Protein AF-D7AWJ4-F1 (afdb_monomer_lite)

Sequence (97 aa):
MSCSFTPLDQRTGVESPLSDLVDFLRTTHGVQAEAGPLPGYVTASSGDRSVTVILVGRQWFRQIPAERGNTLVPLHWHGMEWSVARTVAETLAEDET

Structure (mmCIF, N/CA/C/O backbone):
data_AF-D7AWJ4-F1
#
_entry.id   AF-D7AWJ4-F1
#
loop_
_atom_site.group_PDB
_atom_site.id
_atom_site.type_symbol
_atom_site.label_atom_id
_atom_site.label_alt_id
_atom_site.label_comp_id
_atom_site.label_asym_id
_atom_site.label_entity_id
_atom_site.label_seq_id
_atom_site.pdbx_PDB_ins_code
_atom_site.Cartn_x
_atom_site.Cartn_y
_atom_site.Cartn_z
_atom_site.occupancy
_atom_site.B_iso_or_equiv
_atom_site.auth_seq_id
_atom_site.auth_comp_id
_atom_site.auth_asym_id
_atom_site.auth_atom_id
_atom_site.pdbx_PDB_model_num
ATOM 1 N N . MET A 1 1 ? -43.565 -28.335 1.813 1.00 45.00 1 MET A N 1
ATOM 2 C CA . MET A 1 1 ? -42.312 -27.718 1.331 1.00 45.00 1 MET A CA 1
ATOM 3 C C . MET A 1 1 ? -41.912 -26.679 2.360 1.00 45.00 1 MET A C 1
ATOM 5 O O . MET A 1 1 ? -42.491 -25.604 2.373 1.00 45.00 1 MET A O 1
ATOM 9 N N . SER A 1 2 ? -41.037 -27.049 3.295 1.00 39.19 2 SER A N 1
ATOM 10 C CA . SER A 1 2 ? -40.576 -26.151 4.358 1.00 39.19 2 SER A CA 1
ATOM 11 C C . SER A 1 2 ? -39.215 -25.606 3.956 1.00 39.19 2 SER A C 1
ATOM 13 O O . SER A 1 2 ? -38.245 -26.356 3.900 1.00 39.19 2 SER A O 1
ATOM 15 N N . CYS A 1 3 ? -39.157 -24.320 3.620 1.00 40.81 3 CYS A N 1
ATOM 16 C CA . CYS A 1 3 ? -37.898 -23.612 3.448 1.00 40.81 3 CYS A CA 1
ATOM 17 C C . CYS A 1 3 ? -37.316 -23.350 4.837 1.00 40.81 3 CYS A C 1
ATOM 19 O O . CYS A 1 3 ? -37.732 -22.426 5.532 1.00 40.81 3 CYS A O 1
ATOM 21 N N . SER A 1 4 ? -36.379 -24.195 5.255 1.00 38.78 4 SER A N 1
ATOM 22 C CA . SER A 1 4 ? -35.539 -23.933 6.416 1.00 38.78 4 SER A CA 1
ATOM 23 C C . SER A 1 4 ? -34.554 -22.833 6.039 1.00 38.78 4 SER A C 1
ATOM 25 O O . SER A 1 4 ? -33.559 -23.078 5.364 1.00 38.78 4 SER A O 1
ATOM 27 N N . PHE A 1 5 ? -34.878 -21.602 6.424 1.00 46.06 5 PHE A N 1
ATOM 28 C CA . PHE A 1 5 ? -33.948 -20.483 6.382 1.00 46.06 5 PHE A CA 1
ATOM 29 C C . PHE A 1 5 ? -32.927 -20.726 7.495 1.00 46.06 5 PHE A C 1
ATOM 31 O O . PHE A 1 5 ? -33.196 -20.468 8.668 1.00 46.06 5 PHE A O 1
ATOM 38 N N . THR A 1 6 ? -31.785 -21.318 7.154 1.00 48.44 6 THR A N 1
ATOM 39 C CA . THR A 1 6 ? -30.647 -21.341 8.071 1.00 48.44 6 THR A CA 1
ATOM 40 C C . THR A 1 6 ? -30.259 -19.882 8.307 1.00 48.44 6 THR A C 1
ATOM 42 O O . THR A 1 6 ? -30.059 -19.165 7.321 1.00 48.44 6 THR A O 1
ATOM 45 N N . PRO A 1 7 ? -30.191 -19.393 9.557 1.00 42.03 7 PRO A N 1
ATOM 46 C CA . PRO A 1 7 ? -29.627 -18.079 9.799 1.00 42.03 7 PRO A CA 1
ATOM 47 C C . PRO A 1 7 ? -28.198 -18.126 9.264 1.00 42.03 7 PRO A C 1
ATOM 49 O O . PRO A 1 7 ? -27.416 -18.986 9.670 1.00 42.03 7 PRO A O 1
ATOM 52 N N . LEU A 1 8 ? -27.901 -17.271 8.281 1.00 44.31 8 LEU A N 1
ATOM 53 C CA . LEU A 1 8 ? -26.541 -17.049 7.821 1.00 44.31 8 LEU A CA 1
ATOM 54 C C . LEU A 1 8 ? -25.765 -16.622 9.061 1.00 44.31 8 LEU A C 1
ATOM 56 O O . LEU A 1 8 ? -26.022 -15.556 9.625 1.00 44.31 8 LEU A O 1
ATOM 60 N N . ASP A 1 9 ? -24.938 -17.549 9.529 1.00 38.38 9 ASP A N 1
ATOM 61 C CA . ASP A 1 9 ? -24.076 -17.416 10.683 1.00 38.38 9 ASP A CA 1
ATOM 62 C C . ASP A 1 9 ? -23.450 -16.023 10.671 1.00 38.38 9 ASP A C 1
ATOM 64 O O . ASP A 1 9 ? -22.950 -15.553 9.644 1.00 38.38 9 ASP A O 1
ATOM 68 N N . GLN A 1 10 ? -23.570 -15.344 11.805 1.00 42.44 10 GLN A N 1
ATOM 69 C CA . GLN A 1 10 ? -22.994 -14.041 12.071 1.00 42.44 10 GLN A CA 1
ATOM 70 C C . GLN A 1 10 ? -21.463 -14.138 12.010 1.00 42.44 10 GLN A C 1
ATOM 72 O O . GLN A 1 10 ? -20.779 -14.051 13.026 1.00 42.44 10 GLN A O 1
ATOM 77 N N . ARG A 1 11 ? -20.893 -14.248 10.807 1.00 40.16 11 ARG A N 1
ATOM 78 C CA . ARG A 1 11 ? -19.515 -13.847 10.546 1.00 40.16 11 ARG A CA 1
ATOM 79 C C . ARG A 1 11 ? -19.488 -12.325 10.554 1.00 40.16 11 ARG A C 1
ATOM 81 O O . ARG A 1 11 ? -19.348 -11.668 9.532 1.00 40.16 11 ARG A O 1
ATOM 88 N N . THR A 1 12 ? -19.577 -11.745 11.745 1.00 44.25 12 THR A N 1
ATOM 89 C CA . THR A 1 12 ? -18.974 -10.442 12.025 1.00 44.25 12 THR A CA 1
ATOM 90 C C . THR A 1 12 ? -17.453 -10.610 12.019 1.00 44.25 12 THR A C 1
ATOM 92 O O . THR A 1 12 ? -16.784 -10.388 13.023 1.00 44.25 12 THR A O 1
ATOM 95 N N . GLY A 1 13 ? -16.895 -11.076 10.904 1.00 42.56 13 GLY A N 1
ATOM 96 C CA . GLY A 1 13 ? -15.525 -10.761 10.563 1.00 42.56 13 GLY A CA 1
ATOM 97 C C . GLY A 1 13 ? -15.626 -9.399 9.917 1.00 42.56 13 GLY A C 1
ATOM 98 O O . GLY A 1 13 ? -15.998 -9.311 8.754 1.00 42.56 13 GLY A O 1
ATOM 99 N N . VAL A 1 14 ? -15.410 -8.326 10.677 1.00 49.28 14 VAL A N 1
ATOM 100 C CA . VAL A 1 14 ? -15.069 -7.059 10.031 1.00 49.28 14 VAL A CA 1
ATOM 101 C C . VAL A 1 14 ? -13.699 -7.330 9.426 1.00 49.28 14 VAL A C 1
ATOM 103 O O . VAL A 1 14 ? -12.692 -7.219 10.124 1.00 49.28 14 VAL A O 1
ATOM 106 N N . GLU A 1 15 ? -13.680 -7.859 8.202 1.00 61.69 15 GLU A N 1
ATOM 107 C CA . GLU A 1 15 ? -12.446 -8.078 7.464 1.00 61.69 15 GLU A CA 1
ATOM 108 C C . GLU A 1 15 ? -11.730 -6.731 7.435 1.00 61.69 15 GLU A C 1
ATOM 110 O O . GLU A 1 15 ? -12.303 -5.683 7.117 1.00 61.69 15 GLU A O 1
ATOM 115 N N . SER A 1 16 ? -10.528 -6.731 8.007 1.00 84.00 16 SER A N 1
ATOM 116 C CA . SER A 1 16 ? -9.757 -5.510 8.141 1.00 84.00 16 SER A CA 1
ATOM 117 C C . SER A 1 16 ? -9.277 -5.152 6.742 1.00 84.00 16 SER A C 1
ATOM 119 O O . SER A 1 16 ? -8.663 -6.005 6.103 1.00 84.00 16 SER A O 1
ATOM 121 N N . PRO A 1 17 ? -9.443 -3.905 6.282 1.00 87.31 17 PRO A N 1
ATOM 122 C CA . PRO A 1 17 ? -8.976 -3.499 4.957 1.00 87.31 17 PRO A CA 1
ATOM 123 C C . PRO A 1 17 ? -7.459 -3.717 4.788 1.00 87.31 17 PRO A C 1
ATOM 125 O O . PRO A 1 17 ? -6.964 -3.876 3.677 1.00 87.31 17 PRO A O 1
ATOM 128 N N . LEU A 1 18 ? -6.698 -3.777 5.891 1.00 90.81 18 LEU A N 1
ATOM 129 C CA . LEU A 1 18 ? -5.293 -4.188 5.858 1.00 90.81 18 LEU A CA 1
ATOM 130 C C . LEU A 1 18 ? -5.124 -5.679 5.558 1.00 90.81 18 LEU A C 1
ATOM 132 O O . LEU A 1 18 ? -4.231 -6.039 4.800 1.00 90.81 18 LEU A O 1
ATOM 136 N N . SER A 1 19 ? -5.934 -6.533 6.186 1.00 90.88 19 SER A N 1
ATOM 137 C CA . SER A 1 19 ? -5.899 -7.980 5.969 1.00 90.88 19 SER A CA 1
ATOM 138 C C . SER A 1 19 ? -6.265 -8.307 4.528 1.00 90.88 19 SER A C 1
ATOM 140 O O . SER A 1 19 ? -5.509 -9.022 3.881 1.00 90.88 19 SER A O 1
ATOM 142 N N . ASP A 1 20 ? -7.319 -7.682 3.999 1.00 92.81 20 ASP A N 1
ATOM 143 C CA . ASP A 1 20 ? -7.735 -7.852 2.604 1.00 92.81 20 ASP A CA 1
ATOM 144 C 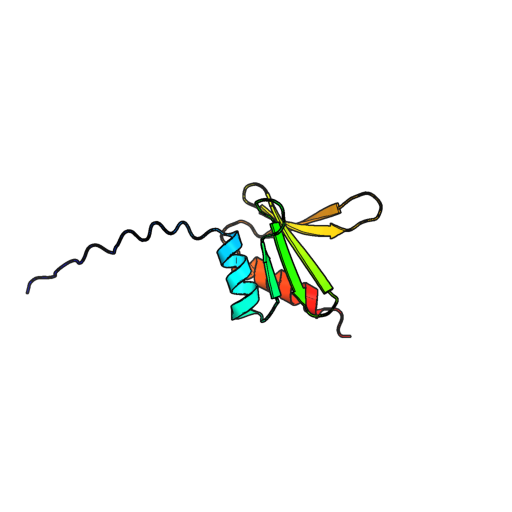C . ASP A 1 20 ? -6.624 -7.439 1.640 1.00 92.81 20 ASP A C 1
ATOM 146 O O . ASP A 1 20 ? -6.275 -8.172 0.717 1.00 92.81 20 ASP A O 1
ATOM 150 N N . LEU A 1 21 ? -6.010 -6.276 1.875 1.00 93.94 21 LEU A N 1
ATOM 151 C CA . LEU A 1 21 ? -4.900 -5.798 1.061 1.00 93.94 21 LEU A CA 1
ATOM 152 C C . LEU A 1 21 ? -3.696 -6.753 1.099 1.00 93.94 21 LEU A C 1
ATOM 154 O O . LEU A 1 21 ? -3.129 -7.066 0.050 1.00 93.94 21 LEU A O 1
ATOM 158 N N . VAL A 1 22 ? -3.302 -7.218 2.287 1.00 94.75 22 VAL A N 1
ATOM 159 C CA . VAL A 1 22 ? -2.207 -8.187 2.447 1.00 94.75 22 VAL A CA 1
ATOM 160 C C . VAL A 1 22 ? -2.534 -9.488 1.718 1.00 94.75 22 VAL A C 1
ATOM 162 O O . VAL A 1 22 ? -1.683 -10.015 0.997 1.00 94.75 22 VAL A O 1
ATOM 165 N N . ASP A 1 23 ? -3.759 -9.986 1.851 1.00 94.62 23 ASP A N 1
ATOM 166 C CA . ASP A 1 23 ? -4.185 -11.215 1.195 1.00 94.62 23 ASP A CA 1
ATOM 167 C C . ASP A 1 23 ? -4.219 -11.056 -0.325 1.00 94.62 23 ASP A C 1
ATOM 169 O O . ASP A 1 23 ? -3.702 -11.929 -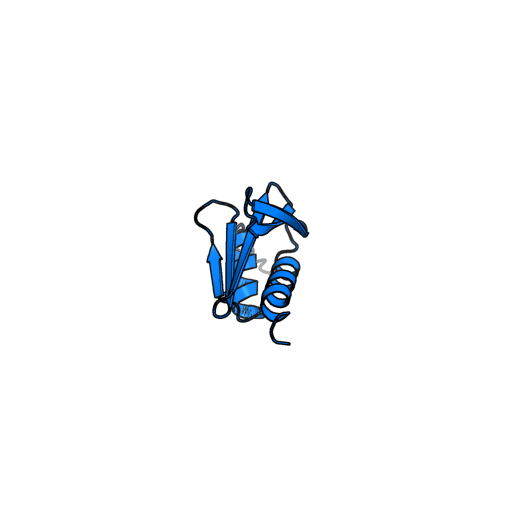1.024 1.00 94.62 23 ASP A O 1
ATOM 173 N N . PHE A 1 24 ? -4.714 -9.941 -0.872 1.00 95.06 24 PHE A N 1
ATOM 174 C CA . PHE A 1 24 ? -4.654 -9.685 -2.314 1.00 95.06 24 PHE A CA 1
ATOM 175 C C . PHE A 1 24 ? -3.212 -9.617 -2.826 1.00 95.06 24 PHE A C 1
ATOM 177 O O . PHE A 1 24 ? -2.887 -10.259 -3.829 1.00 95.06 24 PHE A O 1
ATOM 184 N N . LEU A 1 25 ? -2.323 -8.903 -2.131 1.00 95.19 25 LEU A N 1
ATOM 185 C CA . LEU A 1 25 ? -0.910 -8.816 -2.511 1.00 95.19 25 LEU A CA 1
ATOM 186 C C . LEU A 1 25 ? -0.253 -10.200 -2.567 1.00 95.19 25 LEU A C 1
ATOM 188 O O . LEU A 1 25 ? 0.398 -10.530 -3.558 1.00 95.19 25 LEU A O 1
ATOM 192 N N . ARG A 1 26 ? -0.490 -11.039 -1.554 1.00 94.19 26 ARG A N 1
ATOM 193 C CA . ARG A 1 26 ? 0.130 -12.367 -1.449 1.00 94.19 26 ARG A CA 1
ATOM 194 C C . ARG A 1 26 ? -0.488 -13.391 -2.388 1.00 94.19 26 ARG A C 1
ATOM 196 O O . ARG A 1 26 ? 0.233 -14.095 -3.089 1.00 94.19 26 ARG A O 1
ATOM 203 N N . THR A 1 27 ? -1.811 -13.506 -2.381 1.00 94.00 27 THR A N 1
ATOM 204 C CA . THR A 1 27 ? -2.528 -14.596 -3.061 1.00 94.00 27 THR A CA 1
ATOM 205 C C . THR A 1 27 ? -2.791 -14.303 -4.530 1.00 94.00 27 THR A C 1
ATOM 207 O O . THR A 1 27 ? -2.750 -15.218 -5.347 1.00 94.00 27 THR A O 1
ATOM 210 N N . THR A 1 28 ? -3.052 -13.039 -4.874 1.00 92.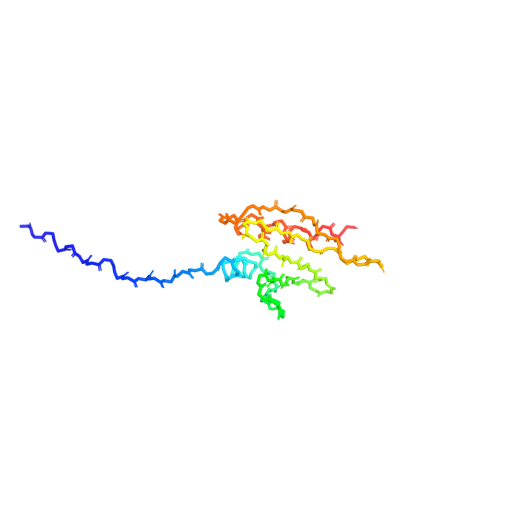69 28 THR A N 1
ATOM 211 C CA . THR A 1 28 ? -3.427 -12.642 -6.238 1.00 92.69 28 THR A CA 1
ATOM 212 C C . THR A 1 28 ? -2.220 -12.156 -7.027 1.00 92.69 28 THR A C 1
ATOM 214 O O . THR A 1 28 ? -2.081 -12.497 -8.199 1.00 92.69 28 THR A O 1
ATOM 217 N N . HIS A 1 29 ? -1.333 -11.386 -6.392 1.00 89.50 29 HIS A N 1
ATOM 218 C CA . HIS A 1 29 ? -0.195 -10.760 -7.071 1.00 89.50 29 HIS A CA 1
ATOM 219 C C . HIS A 1 29 ? 1.159 -11.425 -6.782 1.00 89.50 29 HIS A C 1
ATOM 221 O O . HIS A 1 29 ? 2.152 -11.047 -7.396 1.00 89.50 29 HIS A O 1
ATOM 227 N N . GLY A 1 30 ? 1.220 -12.418 -5.885 1.00 91.19 30 GLY A N 1
ATOM 228 C CA . GLY A 1 30 ? 2.459 -13.136 -5.557 1.00 91.19 30 GLY A CA 1
ATOM 229 C C . GLY A 1 30 ? 3.521 -12.280 -4.855 1.00 91.19 30 GLY A C 1
ATOM 230 O O . GLY A 1 30 ? 4.687 -12.666 -4.802 1.00 91.19 30 GLY A O 1
ATOM 231 N N . VAL A 1 31 ? 3.129 -11.123 -4.321 1.00 93.69 31 VAL A N 1
ATOM 232 C CA . VAL A 1 31 ? 4.001 -10.158 -3.647 1.00 93.69 31 VAL A CA 1
ATOM 233 C C . VAL A 1 31 ? 4.045 -10.484 -2.155 1.00 93.69 31 VAL A C 1
ATOM 235 O O . VAL A 1 31 ? 3.011 -10.749 -1.539 1.00 93.69 31 VAL A O 1
ATOM 238 N N . GLN A 1 32 ? 5.232 -10.461 -1.543 1.00 94.12 32 GLN A N 1
ATOM 239 C CA . GLN A 1 32 ? 5.325 -10.591 -0.088 1.00 94.12 32 GLN A CA 1
ATOM 240 C C . GLN A 1 32 ? 4.717 -9.343 0.545 1.00 94.12 32 GLN A C 1
ATOM 242 O O . GLN A 1 32 ? 5.038 -8.232 0.142 1.00 94.12 32 GLN A O 1
ATOM 247 N N . ALA A 1 33 ? 3.817 -9.500 1.509 1.00 94.56 33 ALA A N 1
ATOM 248 C CA . ALA A 1 33 ? 3.186 -8.362 2.159 1.00 94.56 33 ALA A CA 1
ATOM 249 C C . ALA A 1 33 ? 2.915 -8.648 3.628 1.00 94.56 33 ALA A C 1
ATOM 251 O O . ALA A 1 33 ? 2.523 -9.757 3.998 1.00 94.56 33 ALA A O 1
ATOM 252 N N . GLU A 1 34 ? 3.095 -7.625 4.450 1.00 93.94 34 GLU A N 1
ATOM 253 C CA . GLU A 1 34 ? 2.881 -7.684 5.888 1.00 93.94 34 GLU A CA 1
ATOM 254 C C . GLU A 1 34 ? 2.340 -6.359 6.419 1.00 93.94 34 GLU A C 1
ATOM 256 O O . GLU A 1 34 ? 2.590 -5.285 5.864 1.00 93.94 34 GLU A O 1
ATOM 261 N N . ALA A 1 35 ? 1.578 -6.429 7.509 1.00 89.69 35 ALA A N 1
ATOM 262 C CA . ALA A 1 35 ? 1.179 -5.232 8.229 1.00 89.69 35 ALA A CA 1
ATOM 263 C C . ALA A 1 35 ? 2.423 -4.563 8.832 1.00 89.69 35 ALA A C 1
ATOM 265 O O . ALA A 1 35 ? 3.279 -5.221 9.423 1.00 89.69 35 ALA A O 1
ATOM 266 N N . GLY A 1 36 ? 2.519 -3.247 8.673 1.00 85.44 36 GLY A N 1
ATOM 267 C CA . GLY A 1 36 ? 3.630 -2.462 9.185 1.00 85.44 36 GLY A CA 1
ATOM 268 C C . GLY A 1 36 ? 3.600 -2.301 10.712 1.00 85.44 36 GLY A C 1
ATOM 269 O O . GLY A 1 36 ? 2.639 -2.685 11.380 1.00 85.44 36 GLY A O 1
ATOM 270 N N . PRO A 1 37 ? 4.635 -1.663 11.286 1.00 78.00 37 PRO A N 1
ATOM 271 C CA . PRO A 1 37 ? 4.779 -1.496 12.736 1.00 78.00 37 PRO A CA 1
ATOM 272 C C . PRO A 1 37 ? 3.717 -0.580 13.364 1.00 78.00 37 PRO A C 1
ATOM 274 O O . PRO A 1 37 ? 3.575 -0.547 14.585 1.00 78.00 37 PRO A O 1
ATOM 277 N N . LEU A 1 38 ? 2.989 0.184 12.548 1.00 84.75 38 LEU A N 1
ATOM 278 C CA . LEU A 1 38 ? 1.930 1.086 12.982 1.00 84.75 38 LEU A CA 1
ATOM 279 C C . LEU A 1 38 ? 0.584 0.661 12.371 1.00 84.75 38 LEU A C 1
ATOM 281 O O . LEU A 1 38 ? 0.548 0.212 11.221 1.00 84.75 38 LEU A O 1
ATOM 285 N N . PRO A 1 39 ? -0.539 0.846 13.091 1.00 83.38 39 PRO A N 1
ATOM 286 C CA . PRO A 1 39 ? -1.866 0.588 12.544 1.00 83.38 39 PRO A CA 1
ATOM 287 C C . PRO A 1 39 ? -2.103 1.371 11.250 1.00 83.38 39 PRO A C 1
ATOM 289 O O . PRO A 1 39 ? -1.768 2.552 11.163 1.00 83.38 39 PRO A O 1
ATOM 292 N N . GLY A 1 40 ? -2.692 0.719 10.250 1.00 88.94 40 GLY A N 1
ATOM 293 C CA . GLY A 1 40 ? -2.940 1.325 8.938 1.00 88.94 40 GLY A CA 1
ATOM 294 C C . GLY A 1 40 ? -1.822 1.118 7.919 1.00 88.94 40 GLY A C 1
ATOM 295 O O . GLY A 1 40 ? -2.061 1.364 6.744 1.00 88.94 40 GLY A O 1
ATOM 296 N N . TYR A 1 41 ? -0.639 0.651 8.327 1.00 92.62 41 TYR A N 1
ATOM 297 C CA . TYR A 1 41 ? 0.484 0.439 7.417 1.00 92.62 41 TYR A CA 1
ATOM 298 C C . TYR A 1 41 ? 0.497 -0.984 6.866 1.00 92.62 41 TYR A C 1
ATOM 300 O O . TYR A 1 41 ? 0.269 -1.945 7.599 1.00 92.62 41 TYR A O 1
ATOM 308 N N . VAL A 1 42 ? 0.841 -1.113 5.591 1.00 94.81 42 VAL A N 1
ATOM 309 C CA . VAL A 1 42 ? 1.168 -2.378 4.934 1.00 94.81 42 VAL A CA 1
ATOM 310 C C . VAL A 1 42 ? 2.443 -2.167 4.134 1.00 94.81 42 VAL A C 1
ATOM 312 O O . VAL A 1 42 ? 2.542 -1.219 3.356 1.00 94.81 42 VAL A O 1
ATOM 315 N N . THR A 1 43 ? 3.419 -3.042 4.329 1.00 95.06 43 THR A N 1
ATOM 316 C CA . THR A 1 43 ? 4.648 -3.066 3.541 1.00 95.06 43 THR A CA 1
ATOM 317 C C . THR A 1 43 ? 4.577 -4.254 2.600 1.00 95.06 43 THR A C 1
ATOM 319 O O . THR A 1 43 ? 4.385 -5.386 3.036 1.00 95.06 43 THR A O 1
ATOM 322 N N . ALA A 1 44 ? 4.719 -3.984 1.310 1.00 94.50 44 ALA A N 1
ATOM 323 C CA . ALA A 1 44 ? 4.810 -4.984 0.263 1.00 94.50 44 ALA A CA 1
ATOM 324 C C . ALA A 1 44 ? 6.245 -5.031 -0.261 1.00 94.50 44 ALA A C 1
ATOM 326 O O . ALA A 1 44 ? 6.865 -3.983 -0.432 1.00 94.50 44 ALA A O 1
ATOM 327 N N . SER A 1 45 ? 6.778 -6.212 -0.535 1.00 93.69 45 SER A N 1
ATOM 328 C CA . SER A 1 45 ? 8.131 -6.396 -1.040 1.00 93.69 45 SER A CA 1
ATOM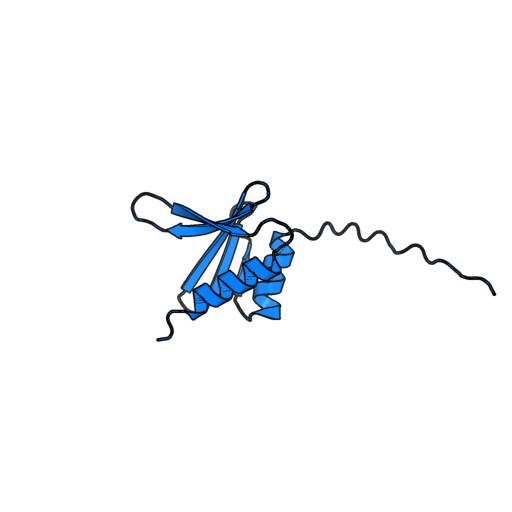 329 C C . SER A 1 45 ? 8.208 -7.461 -2.127 1.00 93.69 45 SER A C 1
ATOM 331 O O . SER A 1 45 ? 7.460 -8.441 -2.156 1.00 93.69 45 SER A O 1
ATOM 333 N N . SER A 1 46 ? 9.136 -7.239 -3.051 1.00 90.50 46 SER A N 1
ATOM 334 C CA . SER A 1 46 ? 9.487 -8.173 -4.114 1.00 90.50 46 SER A CA 1
ATOM 335 C C . SER A 1 46 ? 10.981 -8.033 -4.394 1.00 90.50 46 SER A C 1
ATOM 337 O O . SER A 1 46 ? 11.442 -6.958 -4.782 1.00 90.50 46 SER A O 1
ATOM 339 N N . GLY A 1 47 ? 11.752 -9.092 -4.128 1.00 86.88 47 GLY A N 1
ATOM 340 C CA . GLY A 1 47 ? 13.217 -9.039 -4.162 1.00 86.88 47 GLY A CA 1
ATOM 341 C C . GLY A 1 47 ? 13.775 -7.974 -3.211 1.00 86.88 47 GLY A C 1
ATOM 342 O O . GLY A 1 47 ? 13.380 -7.907 -2.049 1.00 86.88 47 GLY A O 1
ATOM 343 N N . ASP A 1 48 ? 14.655 -7.115 -3.724 1.00 86.25 48 ASP A N 1
ATOM 344 C CA . ASP A 1 48 ? 15.288 -6.026 -2.962 1.00 86.25 48 ASP A CA 1
ATOM 345 C C . ASP A 1 48 ? 14.416 -4.760 -2.860 1.00 86.25 48 ASP A C 1
ATOM 347 O O . ASP A 1 48 ? 14.853 -3.727 -2.346 1.00 86.25 48 ASP A O 1
ATOM 351 N N . ARG A 1 49 ? 13.180 -4.806 -3.371 1.00 86.94 49 ARG A N 1
ATOM 352 C CA . ARG A 1 49 ? 12.273 -3.655 -3.413 1.00 86.94 49 ARG A CA 1
ATOM 353 C C . ARG A 1 49 ? 11.184 -3.771 -2.372 1.00 86.94 49 ARG A C 1
ATOM 355 O O . ARG A 1 49 ? 10.661 -4.851 -2.106 1.00 86.94 49 ARG A O 1
ATOM 362 N N . SER A 1 50 ? 10.797 -2.620 -1.836 1.00 92.00 50 SER A N 1
ATOM 363 C CA . SER A 1 50 ? 9.640 -2.501 -0.962 1.00 92.00 50 SER A CA 1
ATOM 364 C C . SER A 1 50 ? 8.830 -1.251 -1.280 1.00 92.00 50 SER A C 1
ATOM 366 O O . SER A 1 50 ? 9.366 -0.210 -1.658 1.00 92.00 50 SER A O 1
ATOM 368 N N . VAL A 1 51 ? 7.517 -1.376 -1.133 1.00 93.19 51 VAL A N 1
ATOM 369 C CA . VAL A 1 51 ? 6.541 -0.300 -1.234 1.00 93.19 51 VAL A CA 1
ATOM 370 C C . VAL A 1 51 ? 5.711 -0.329 0.036 1.00 93.19 51 VAL A C 1
ATOM 372 O O . VAL A 1 51 ? 5.073 -1.331 0.354 1.00 93.19 51 VAL A O 1
ATOM 375 N N . THR A 1 52 ? 5.688 0.790 0.746 1.00 94.38 52 THR A N 1
ATOM 376 C CA . THR A 1 52 ? 4.848 0.950 1.932 1.00 94.38 52 THR A CA 1
ATOM 377 C C . THR A 1 52 ? 3.599 1.723 1.557 1.00 94.38 52 THR A C 1
ATOM 379 O O . THR A 1 52 ? 3.674 2.777 0.920 1.00 94.38 52 THR A O 1
ATOM 382 N N . VAL A 1 53 ? 2.445 1.229 1.984 1.00 94.94 53 VAL A N 1
ATOM 383 C CA . VAL A 1 53 ? 1.173 1.937 1.894 1.00 94.94 53 VAL A CA 1
ATOM 384 C C . VAL A 1 53 ? 0.567 2.138 3.272 1.00 94.94 53 VAL A C 1
ATOM 386 O O . VAL A 1 53 ? 0.814 1.371 4.199 1.00 94.94 53 VAL A O 1
ATOM 389 N N . ILE A 1 54 ? -0.204 3.208 3.415 1.00 95.00 54 ILE A N 1
ATOM 390 C CA . ILE A 1 54 ? -0.846 3.603 4.664 1.00 95.00 54 ILE A CA 1
ATOM 391 C C . ILE A 1 54 ? -2.303 3.981 4.409 1.00 95.00 54 ILE A C 1
ATOM 393 O O . ILE A 1 54 ? -2.603 4.741 3.487 1.00 95.00 54 ILE A O 1
ATOM 397 N N . LEU A 1 55 ? -3.205 3.484 5.251 1.00 93.75 55 LEU A N 1
ATOM 398 C CA . LEU A 1 55 ? -4.594 3.918 5.319 1.00 93.75 55 LEU A CA 1
ATOM 399 C C . LEU A 1 55 ? -4.732 5.051 6.340 1.00 93.75 55 LEU A C 1
ATOM 401 O O . LEU A 1 55 ? -4.587 4.834 7.543 1.00 93.75 55 LEU A O 1
ATOM 405 N N . VAL A 1 56 ? -5.053 6.259 5.872 1.00 91.50 56 VAL A N 1
ATOM 406 C CA . VAL A 1 56 ? -5.351 7.410 6.738 1.00 91.50 56 VAL A CA 1
ATOM 407 C C . VAL A 1 56 ? -6.807 7.810 6.542 1.00 91.50 56 VAL A C 1
ATOM 409 O O . VAL A 1 56 ? -7.220 8.246 5.464 1.00 91.50 56 VAL A O 1
ATOM 412 N N . GLY A 1 57 ? -7.612 7.641 7.592 1.00 90.94 57 GLY A N 1
ATOM 413 C CA . GLY A 1 57 ? -9.058 7.834 7.517 1.00 90.94 57 GLY A CA 1
ATOM 414 C C . GLY A 1 57 ? -9.698 6.815 6.574 1.00 90.94 57 GLY A C 1
ATOM 415 O O . GLY A 1 57 ? -9.888 5.664 6.947 1.00 90.94 57 GLY A O 1
ATOM 416 N N . ARG A 1 58 ? -10.047 7.246 5.357 1.00 92.69 58 ARG A N 1
ATOM 417 C CA . ARG A 1 58 ? -10.656 6.396 4.315 1.00 92.69 58 ARG A CA 1
ATOM 418 C C . ARG A 1 58 ? -9.844 6.348 3.022 1.00 92.69 58 ARG A C 1
ATOM 420 O O . ARG A 1 58 ? -10.364 5.885 2.016 1.00 92.69 58 ARG A O 1
ATOM 427 N N . GLN A 1 59 ? -8.617 6.857 3.017 1.00 95.50 59 GLN A N 1
ATOM 428 C CA . GLN A 1 59 ? -7.795 6.970 1.816 1.00 95.50 59 GLN A CA 1
ATOM 429 C C . GLN A 1 59 ? -6.493 6.195 2.003 1.00 95.50 59 GLN A C 1
ATOM 431 O O . GLN A 1 59 ? -5.793 6.376 3.001 1.00 95.50 59 GLN A O 1
ATOM 436 N N . TRP A 1 60 ? -6.166 5.361 1.021 1.00 96.19 60 TRP A N 1
ATOM 437 C CA . TRP A 1 60 ? -4.874 4.704 0.916 1.00 96.19 60 TRP A CA 1
ATOM 438 C C . TRP A 1 60 ? -3.857 5.639 0.267 1.00 96.19 60 TRP A C 1
ATOM 440 O O . TRP A 1 60 ? -4.154 6.317 -0.724 1.00 96.19 60 TRP A O 1
ATOM 450 N N . PHE A 1 61 ? -2.645 5.641 0.808 1.00 95.50 61 PHE A N 1
ATOM 451 C CA . PHE A 1 61 ? -1.507 6.389 0.295 1.00 95.50 61 PHE A CA 1
ATOM 452 C C . PHE A 1 61 ? -0.311 5.466 0.126 1.00 95.50 61 PHE A C 1
ATOM 454 O O . PHE A 1 61 ? -0.056 4.631 0.986 1.00 95.50 61 PHE A O 1
ATOM 461 N N . ARG A 1 62 ? 0.471 5.672 -0.930 1.00 94.44 62 ARG A N 1
ATOM 462 C CA . ARG A 1 62 ? 1.830 5.156 -1.052 1.00 94.44 62 ARG A CA 1
ATOM 463 C C . ARG A 1 62 ? 2.786 6.094 -0.344 1.00 94.44 62 ARG A C 1
ATOM 465 O O . ARG A 1 62 ? 2.756 7.302 -0.567 1.00 94.44 62 ARG A O 1
ATOM 472 N N . GLN A 1 63 ? 3.661 5.534 0.468 1.00 92.38 63 GLN A N 1
ATOM 473 C CA . GLN A 1 63 ? 4.749 6.258 1.089 1.00 92.38 63 GLN A CA 1
ATOM 474 C C . GLN A 1 63 ? 5.988 6.191 0.194 1.00 92.38 63 GLN A C 1
ATOM 476 O O . GLN A 1 63 ? 6.435 5.110 -0.177 1.00 92.38 63 GLN A O 1
ATOM 481 N N . ILE A 1 64 ? 6.542 7.353 -0.142 1.00 89.69 64 ILE A N 1
ATOM 482 C CA . ILE A 1 64 ? 7.806 7.485 -0.864 1.00 89.69 64 ILE A CA 1
ATOM 483 C C . ILE A 1 64 ? 8.832 8.059 0.118 1.00 89.69 64 ILE A C 1
ATOM 485 O O . ILE A 1 64 ? 8.636 9.186 0.594 1.00 89.69 64 ILE A O 1
ATOM 489 N N . PRO A 1 65 ? 9.895 7.313 0.467 1.00 80.50 65 PRO A N 1
ATOM 490 C CA . PRO A 1 65 ? 10.962 7.848 1.299 1.00 80.50 65 PRO A CA 1
ATOM 491 C C . PRO A 1 65 ? 11.684 8.972 0.545 1.00 80.50 65 PRO A C 1
ATOM 493 O O . PRO A 1 65 ? 12.063 8.809 -0.612 1.00 80.50 65 PRO A O 1
ATOM 496 N N . ALA A 1 66 ? 11.863 10.122 1.194 1.00 78.81 66 ALA A N 1
ATOM 497 C CA . ALA A 1 66 ? 12.657 11.228 0.666 1.00 78.81 66 ALA A CA 1
ATOM 498 C C . ALA A 1 66 ? 13.593 11.775 1.751 1.00 78.81 66 ALA A C 1
ATOM 500 O O . ALA A 1 66 ? 13.336 11.628 2.947 1.00 78.81 66 ALA A O 1
ATOM 501 N N . GLU A 1 67 ? 14.675 12.438 1.336 1.00 73.69 67 GLU A N 1
ATOM 502 C CA . GLU A 1 67 ? 15.748 12.904 2.233 1.00 73.69 67 GLU A CA 1
ATOM 503 C C . GLU A 1 67 ? 15.268 13.843 3.354 1.00 73.69 67 GLU A C 1
ATOM 505 O O . GLU A 1 67 ? 15.912 13.954 4.394 1.00 73.69 67 GLU A O 1
ATOM 510 N N . ARG A 1 68 ? 14.128 14.522 3.163 1.00 72.31 68 ARG A N 1
ATOM 511 C CA . ARG A 1 68 ? 13.531 15.459 4.133 1.00 72.31 68 ARG A CA 1
ATOM 512 C C . ARG A 1 68 ? 12.204 14.975 4.720 1.00 72.3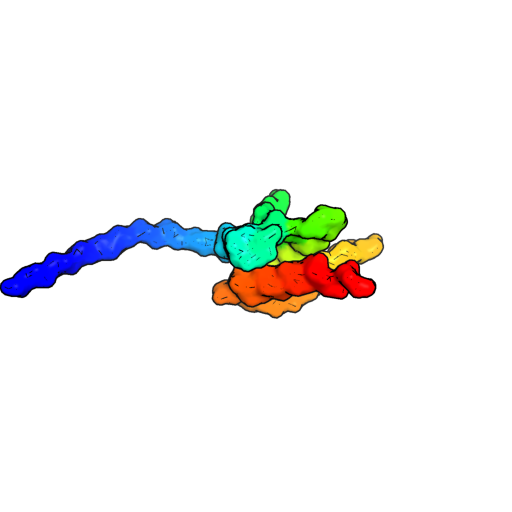1 68 ARG A C 1
ATOM 514 O O . ARG A 1 68 ? 11.393 15.786 5.163 1.00 72.31 68 ARG A O 1
ATOM 521 N N . GLY A 1 69 ? 11.997 13.663 4.740 1.00 75.94 69 GLY A N 1
ATOM 522 C CA . GLY A 1 69 ? 10.796 13.033 5.274 1.00 75.94 69 GLY A CA 1
ATOM 523 C C . GLY A 1 69 ? 9.949 12.382 4.192 1.00 75.94 69 GLY A C 1
ATOM 524 O O . GLY A 1 69 ? 10.147 12.573 2.995 1.00 75.94 69 GLY A O 1
ATOM 525 N N . ASN A 1 70 ? 9.000 11.568 4.631 1.00 84.12 70 ASN A N 1
ATOM 526 C CA . ASN A 1 70 ? 8.250 10.712 3.729 1.00 84.12 70 ASN A CA 1
ATOM 527 C C . ASN A 1 70 ? 7.155 11.502 3.009 1.00 84.12 70 ASN A C 1
ATOM 529 O O . ASN A 1 70 ? 6.368 12.207 3.639 1.00 84.12 70 ASN A O 1
ATOM 533 N N . THR A 1 71 ? 7.070 11.333 1.691 1.00 89.25 71 THR A N 1
ATOM 534 C CA . THR A 1 71 ? 5.975 11.877 0.881 1.00 89.25 71 THR A CA 1
ATOM 535 C C . THR A 1 71 ? 4.852 10.855 0.796 1.00 89.25 71 THR A C 1
ATOM 537 O O . THR A 1 71 ? 5.104 9.676 0.553 1.00 89.25 71 THR A O 1
ATOM 540 N N . LEU A 1 72 ? 3.609 11.296 0.985 1.00 91.38 72 LEU A N 1
ATOM 541 C CA . LEU A 1 72 ? 2.427 10.457 0.809 1.00 91.38 72 LEU A CA 1
ATOM 542 C C . LEU A 1 72 ? 1.763 10.785 -0.525 1.00 91.38 72 LEU A C 1
ATOM 544 O O . LEU A 1 72 ? 1.335 11.914 -0.752 1.00 91.38 72 LEU A O 1
ATOM 548 N N . VAL A 1 73 ? 1.669 9.784 -1.394 1.00 92.62 73 VAL A N 1
ATOM 549 C CA . VAL A 1 73 ? 0.986 9.877 -2.684 1.00 92.62 73 VAL A CA 1
ATOM 550 C C . VAL A 1 73 ? -0.344 9.139 -2.576 1.00 92.62 73 VAL A C 1
ATOM 552 O O . VAL A 1 73 ? -0.335 7.958 -2.235 1.00 92.62 73 VAL A O 1
ATOM 555 N N . PRO A 1 74 ? -1.491 9.788 -2.823 1.00 95.00 74 PRO A N 1
ATOM 556 C CA . PRO A 1 74 ? -2.783 9.116 -2.752 1.00 95.00 74 PRO A CA 1
ATOM 557 C C . PRO A 1 74 ? -2.881 8.012 -3.813 1.00 95.00 74 PRO A C 1
ATOM 559 O O . PRO A 1 74 ? -2.441 8.195 -4.946 1.00 95.00 74 PRO A O 1
ATOM 562 N N . LEU A 1 75 ? -3.460 6.875 -3.428 1.00 94.38 75 LEU A N 1
ATOM 563 C CA . LEU A 1 75 ? -3.752 5.747 -4.312 1.00 94.38 75 LEU A CA 1
ATOM 564 C C . LEU A 1 75 ? -5.258 5.650 -4.572 1.00 94.38 75 LEU A C 1
ATOM 566 O O . LEU A 1 75 ? -5.764 6.245 -5.516 1.00 94.38 75 LEU A O 1
ATOM 570 N N . HIS A 1 76 ? -5.982 4.948 -3.699 1.00 94.31 76 HIS A N 1
ATOM 571 C CA . HIS A 1 76 ? -7.415 4.680 -3.835 1.00 94.31 76 HIS A CA 1
ATOM 572 C C . HIS A 1 76 ? -8.134 4.830 -2.496 1.00 94.31 76 HIS A C 1
ATOM 574 O O . HIS A 1 76 ? -7.514 4.879 -1.432 1.00 94.31 76 HIS A O 1
ATOM 580 N N . TRP A 1 77 ? -9.458 4.903 -2.546 1.00 92.25 77 TRP A N 1
ATOM 581 C CA . TRP A 1 77 ? -10.286 4.927 -1.345 1.00 92.25 77 TRP A CA 1
ATOM 582 C C . TRP A 1 77 ? -10.345 3.547 -0.678 1.00 92.25 77 TRP A C 1
ATOM 584 O O . TRP A 1 77 ? -10.107 2.516 -1.301 1.00 92.25 77 TRP A O 1
ATOM 594 N N . HIS A 1 78 ? -10.691 3.533 0.603 1.00 88.06 78 HIS A N 1
ATOM 595 C CA . HIS A 1 78 ? -11.075 2.335 1.343 1.00 88.06 78 HIS A CA 1
ATOM 596 C C . HIS A 1 78 ? -12.234 1.606 0.643 1.00 88.06 78 HIS A C 1
ATOM 598 O O . HIS A 1 78 ? -13.165 2.254 0.154 1.00 88.06 78 HIS A O 1
ATOM 604 N N . GLY A 1 79 ? -12.213 0.273 0.642 1.00 88.81 79 GLY A N 1
ATOM 605 C CA . GLY A 1 79 ? -13.124 -0.573 -0.136 1.00 88.81 79 GLY A CA 1
ATOM 606 C C . GLY A 1 79 ? -12.625 -0.855 -1.559 1.00 88.81 79 GLY A C 1
ATOM 607 O O . GLY A 1 79 ? -13.343 -1.458 -2.355 1.00 88.81 79 GLY A O 1
ATOM 608 N N . MET A 1 80 ? -11.421 -0.383 -1.905 1.00 93.56 80 MET A N 1
ATOM 609 C CA . MET A 1 80 ? -10.742 -0.642 -3.179 1.00 93.56 80 MET A CA 1
ATOM 610 C C . MET A 1 80 ? -9.394 -1.345 -2.964 1.00 93.56 80 MET A C 1
ATOM 612 O O . MET A 1 80 ? -8.447 -1.122 -3.717 1.00 93.56 80 MET A O 1
ATOM 616 N N . GLU A 1 81 ? -9.292 -2.189 -1.938 1.00 93.81 81 GLU A N 1
ATOM 617 C CA . GLU A 1 81 ? -8.062 -2.872 -1.516 1.00 93.81 81 GLU A CA 1
ATOM 618 C C . GLU A 1 81 ? -7.439 -3.679 -2.661 1.00 93.81 81 GLU A C 1
ATOM 620 O O . GLU A 1 81 ? -6.226 -3.650 -2.840 1.00 93.81 81 GLU A O 1
ATOM 625 N N . TRP A 1 82 ? -8.260 -4.303 -3.510 1.00 93.44 82 TRP A N 1
ATOM 626 C CA . TRP A 1 82 ? -7.788 -4.981 -4.720 1.00 93.44 82 TRP A CA 1
ATOM 627 C C . TRP A 1 82 ? -7.079 -4.025 -5.697 1.00 93.44 82 TRP A C 1
ATOM 629 O O . TRP A 1 82 ? -6.009 -4.338 -6.217 1.00 93.44 82 TRP A O 1
ATOM 639 N N . SER A 1 83 ? -7.629 -2.826 -5.921 1.00 95.38 83 SER A N 1
ATOM 640 C CA . SER A 1 83 ? -7.011 -1.811 -6.788 1.00 95.38 83 SER A CA 1
ATOM 641 C C . SER A 1 83 ? -5.719 -1.264 -6.185 1.00 95.38 83 SER A C 1
ATOM 643 O O . SER A 1 83 ? -4.760 -1.014 -6.912 1.00 95.38 83 SER A O 1
ATOM 645 N N . VAL A 1 84 ? -5.668 -1.113 -4.857 1.00 94.75 84 VAL A N 1
ATOM 646 C CA . VAL A 1 84 ? -4.438 -0.749 -4.137 1.00 94.75 84 VAL A CA 1
ATOM 647 C C . VAL A 1 84 ? -3.383 -1.839 -4.311 1.00 94.75 84 VAL A C 1
ATOM 649 O O . VAL A 1 84 ? -2.258 -1.520 -4.690 1.00 94.75 84 VAL A O 1
ATOM 652 N N . ALA A 1 85 ? -3.748 -3.109 -4.104 1.00 95.25 85 ALA A N 1
ATOM 653 C CA . ALA A 1 85 ? -2.857 -4.254 -4.273 1.00 95.25 85 ALA A CA 1
ATOM 654 C C . ALA A 1 85 ? -2.270 -4.300 -5.687 1.00 95.25 85 ALA A C 1
ATOM 656 O O . ALA A 1 85 ? -1.057 -4.422 -5.851 1.00 95.25 85 ALA A O 1
ATOM 657 N N . ARG A 1 86 ? -3.120 -4.112 -6.703 1.00 94.75 86 ARG A N 1
ATOM 658 C CA . ARG A 1 86 ? -2.706 -4.055 -8.103 1.00 94.75 86 ARG A CA 1
ATOM 659 C C . ARG A 1 86 ? -1.705 -2.929 -8.363 1.00 94.75 86 ARG A C 1
ATOM 661 O O . ARG A 1 86 ? -0.646 -3.200 -8.917 1.00 94.75 86 ARG A O 1
ATOM 668 N N . THR A 1 87 ? -1.997 -1.695 -7.944 1.00 94.75 87 THR A N 1
ATOM 669 C CA . THR A 1 87 ? -1.080 -0.557 -8.147 1.00 94.75 87 THR A CA 1
ATOM 670 C C . THR A 1 87 ? 0.258 -0.760 -7.429 1.00 94.75 87 THR A C 1
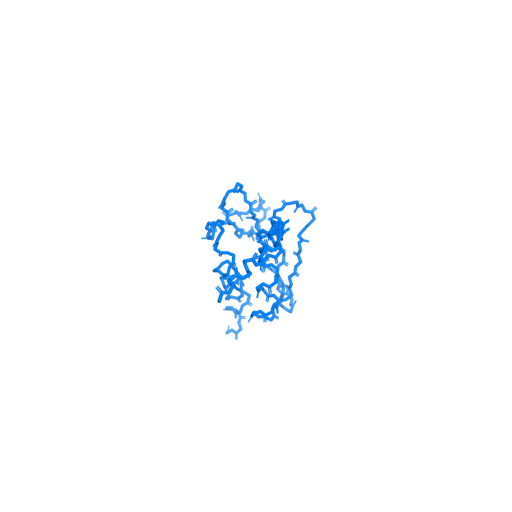ATOM 672 O O . THR A 1 87 ? 1.308 -0.381 -7.948 1.00 94.75 87 THR A O 1
ATOM 675 N N . VAL A 1 88 ? 0.248 -1.368 -6.240 1.00 94.00 88 VAL A N 1
ATOM 676 C CA . VAL A 1 88 ? 1.472 -1.709 -5.499 1.00 94.00 88 VAL A CA 1
ATOM 677 C C . VAL A 1 88 ? 2.282 -2.778 -6.234 1.00 94.00 88 VAL A C 1
ATOM 679 O O . VAL A 1 88 ? 3.492 -2.620 -6.378 1.00 94.00 88 VAL A O 1
ATOM 682 N N . ALA A 1 89 ? 1.629 -3.830 -6.732 1.00 93.50 89 ALA A N 1
ATOM 683 C CA . ALA A 1 89 ? 2.281 -4.878 -7.510 1.00 93.50 89 ALA A CA 1
ATOM 684 C C . ALA A 1 89 ? 2.885 -4.335 -8.817 1.00 93.50 89 ALA A C 1
ATOM 686 O O . ALA A 1 89 ? 4.033 -4.640 -9.123 1.00 93.50 89 ALA A O 1
ATOM 687 N N . GLU A 1 90 ? 2.154 -3.479 -9.539 1.00 92.75 90 GLU A N 1
ATOM 688 C CA . GLU A 1 90 ? 2.648 -2.781 -10.736 1.00 92.75 90 GLU A CA 1
ATOM 689 C C . GLU A 1 90 ? 3.869 -1.907 -10.395 1.00 92.75 90 GLU A C 1
ATOM 691 O O . GLU A 1 90 ? 4.908 -2.045 -11.031 1.00 92.75 90 GLU A O 1
ATOM 696 N N . THR A 1 91 ? 3.809 -1.115 -9.313 1.00 90.94 91 THR A N 1
ATOM 697 C CA . THR A 1 91 ? 4.948 -0.286 -8.857 1.00 90.94 91 THR A CA 1
ATOM 698 C C . THR A 1 91 ? 6.196 -1.129 -8.561 1.00 90.94 91 THR A C 1
ATOM 700 O O . THR A 1 91 ? 7.315 -0.698 -8.824 1.00 90.94 91 THR A O 1
ATOM 703 N N . LEU A 1 92 ? 6.032 -2.322 -7.980 1.00 90.31 92 LEU A N 1
ATOM 704 C CA . LEU A 1 92 ? 7.157 -3.218 -7.690 1.00 90.31 92 LEU A CA 1
ATOM 705 C C . LEU A 1 92 ? 7.754 -3.843 -8.967 1.00 90.31 92 LEU A C 1
ATOM 707 O O . LEU A 1 92 ? 8.948 -4.154 -8.976 1.00 90.31 92 LEU A O 1
ATOM 711 N N . ALA A 1 93 ? 6.951 -3.995 -10.025 1.00 86.81 93 ALA A N 1
ATOM 712 C CA . ALA A 1 93 ? 7.332 -4.611 -11.297 1.00 86.81 93 ALA A CA 1
ATOM 713 C C . ALA A 1 93 ? 7.945 -3.634 -12.325 1.00 86.81 93 ALA A C 1
ATOM 715 O O . ALA A 1 93 ? 8.730 -4.062 -13.164 1.00 86.81 93 ALA A O 1
ATOM 716 N N . GLU A 1 94 ? 7.624 -2.337 -12.275 1.00 74.56 94 GLU A N 1
ATOM 717 C CA . GLU A 1 94 ? 7.943 -1.350 -13.332 1.00 74.56 94 GLU A CA 1
ATOM 718 C C . GLU A 1 94 ? 9.441 -1.047 -13.589 1.00 74.56 94 GLU A C 1
ATOM 720 O O . GLU A 1 94 ? 9.749 -0.338 -14.539 1.00 74.56 94 GLU A O 1
ATOM 725 N N . ASP A 1 95 ? 10.391 -1.605 -12.834 1.00 53.41 95 ASP A N 1
ATOM 726 C CA . ASP A 1 95 ? 11.834 -1.317 -12.996 1.00 53.41 95 ASP A CA 1
ATOM 727 C C . ASP A 1 95 ? 12.652 -2.583 -13.373 1.00 53.41 95 ASP A C 1
ATOM 729 O O . ASP A 1 95 ? 13.784 -2.775 -12.931 1.00 53.41 95 ASP A O 1
ATOM 733 N N . GLU A 1 96 ? 12.052 -3.520 -14.118 1.00 43.66 96 GLU A N 1
ATOM 734 C CA . GLU A 1 96 ? 12.740 -4.671 -14.752 1.00 43.66 96 GLU A CA 1
ATOM 735 C C . GLU A 1 96 ? 13.178 -4.386 -16.213 1.00 43.66 96 GLU A C 1
ATOM 737 O O . GLU A 1 96 ? 13.460 -5.317 -16.969 1.00 43.66 96 GLU A O 1
ATOM 742 N N . THR A 1 97 ? 13.246 -3.109 -16.621 1.00 38.12 97 THR A N 1
ATOM 743 C CA . THR A 1 97 ? 13.603 -2.673 -17.993 1.00 38.12 97 THR A CA 1
ATOM 744 C C . THR A 1 97 ? 14.897 -1.883 -18.070 1.00 38.12 97 THR A C 1
ATOM 746 O O . THR A 1 97 ? 15.073 -0.961 -17.247 1.00 38.12 97 THR A O 1
#

Foldseek 3Di:
DDPPPDPPPPPPPPPDLQNVLCCLLCPVLVWHKDADPDPQWMWTDDPPDIWIWGDDPFWIWIWDDDPVGIDTHTFGGHVVSNSVSVVRSCVNVVPPD

Radius of gyration: 16.91 Å; chains: 1; bounding box: 58×43×31 Å

Organism: Nocardiopsis dassonvillei (strain ATCC 23218 / DSM 43111 / CIP 107115 / JCM 7437 / KCTC 9190 / NBRC 14626 / NCTC 10488 / NRRL B-5397 / IMRU 509) (NCBI:txid446468)

Secondary structure (DSSP, 8-state):
----------------HHHHHHHIIIIIS--EEEE-SSTTEEEEEETTEEEEEEEETTEEEEEE--TTSPEEEEEEETT-HHHHHHHHHHHHHTT--

pLDDT: mean 82.06, std 18.83, range [38.12, 96.19]